Protein AF-A0A1C4X6K2-F1 (afdb_monomer_lite)

Organism: Micromonospora viridifaciens (NCBI:txid1881)

Structure (mmCIF, N/CA/C/O backbone):
data_AF-A0A1C4X6K2-F1
#
_entry.id   AF-A0A1C4X6K2-F1
#
loop_
_atom_site.group_PDB
_atom_site.id
_atom_site.type_symbol
_atom_site.label_atom_id
_atom_site.label_alt_id
_atom_site.label_comp_id
_atom_site.label_asym_id
_atom_site.label_entity_id
_atom_site.label_seq_id
_atom_site.pdbx_PDB_ins_code
_atom_site.Cartn_x
_atom_site.Cartn_y
_atom_site.Cartn_z
_atom_site.occupancy
_atom_site.B_iso_or_equiv
_atom_site.auth_seq_id
_atom_site.auth_comp_id
_atom_site.auth_asym_id
_atom_site.auth_atom_id
_atom_site.pdbx_PDB_model_num
ATOM 1 N N . MET A 1 1 ? 11.366 -23.973 22.063 1.00 34.72 1 MET A N 1
ATOM 2 C CA . MET A 1 1 ? 9.979 -23.915 21.559 1.00 34.72 1 MET A CA 1
ATOM 3 C C . MET A 1 1 ? 9.851 -22.590 20.832 1.00 34.72 1 MET A C 1
ATOM 5 O O . MET A 1 1 ? 9.990 -21.561 21.473 1.00 34.72 1 MET A O 1
ATOM 9 N N . HIS A 1 2 ? 9.780 -22.615 19.501 1.00 36.72 2 HIS A N 1
ATOM 10 C CA . HIS A 1 2 ? 9.675 -21.399 18.692 1.00 36.72 2 HIS A CA 1
ATOM 11 C C . HIS A 1 2 ? 8.219 -20.928 18.752 1.00 36.72 2 HIS A C 1
ATOM 13 O O . HIS A 1 2 ? 7.338 -21.653 18.289 1.00 36.72 2 HIS A O 1
ATOM 19 N N . ASN A 1 3 ? 7.965 -19.766 19.359 1.00 36.66 3 ASN A N 1
ATOM 20 C CA . ASN A 1 3 ? 6.660 -19.112 19.287 1.00 36.66 3 ASN A CA 1
ATOM 21 C C . ASN A 1 3 ? 6.407 -18.742 17.823 1.00 36.66 3 ASN A C 1
ATOM 23 O O . ASN A 1 3 ? 7.039 -17.835 17.285 1.00 36.66 3 ASN A O 1
ATOM 27 N N . ARG A 1 4 ? 5.521 -19.492 17.163 1.00 38.62 4 ARG A N 1
ATOM 28 C CA . ARG A 1 4 ? 4.904 -19.058 15.910 1.00 38.62 4 ARG A CA 1
ATOM 29 C C . ARG A 1 4 ? 3.972 -17.887 16.250 1.00 38.62 4 ARG A C 1
ATOM 31 O O . ARG A 1 4 ? 3.102 -18.101 17.095 1.00 38.62 4 ARG A O 1
ATOM 38 N N . PRO A 1 5 ? 4.129 -16.702 15.635 1.00 43.41 5 PRO A N 1
ATOM 39 C CA . PRO A 1 5 ? 3.141 -15.642 15.772 1.00 43.41 5 PRO A CA 1
ATOM 40 C C . PRO A 1 5 ? 1.858 -16.141 15.107 1.00 43.41 5 PRO A C 1
ATOM 42 O O . PRO A 1 5 ? 1.871 -16.511 13.933 1.00 43.41 5 PRO A O 1
ATOM 45 N N . ASN A 1 6 ? 0.793 -16.290 15.891 1.00 47.78 6 ASN A N 1
ATOM 46 C CA . ASN A 1 6 ? -0.410 -17.026 15.485 1.00 47.78 6 ASN A CA 1
ATOM 47 C C . ASN A 1 6 ? -1.643 -16.118 15.361 1.00 47.78 6 ASN A C 1
ATOM 49 O O . ASN A 1 6 ? -2.769 -16.608 15.369 1.00 47.78 6 ASN A O 1
ATOM 53 N N . SER A 1 7 ? -1.449 -14.802 15.258 1.00 56.12 7 SER A N 1
ATOM 54 C CA . SER A 1 7 ? -2.521 -13.850 14.971 1.00 56.12 7 SER A CA 1
ATOM 55 C C . SER A 1 7 ? -2.091 -12.894 13.858 1.00 56.12 7 SER A C 1
ATOM 57 O O . SER A 1 7 ? -0.966 -12.396 13.842 1.00 56.12 7 SER A O 1
ATOM 59 N N . GLU A 1 8 ? -3.000 -12.618 12.920 1.00 50.75 8 GLU A N 1
ATOM 60 C CA . GLU A 1 8 ? -2.815 -11.632 11.839 1.00 50.75 8 GLU A CA 1
ATOM 61 C C . GLU A 1 8 ? -2.404 -10.246 12.379 1.00 50.75 8 GLU A C 1
ATOM 63 O O . GLU A 1 8 ? -1.748 -9.462 11.697 1.00 50.75 8 GLU A O 1
ATOM 68 N N . HIS A 1 9 ? -2.718 -9.984 13.649 1.00 47.41 9 HIS A N 1
ATOM 69 C CA . HIS A 1 9 ? -2.369 -8.779 14.394 1.00 47.41 9 HIS A CA 1
ATOM 70 C C . HIS A 1 9 ? -0.854 -8.627 14.617 1.00 47.41 9 HIS A C 1
ATOM 72 O O . HIS A 1 9 ? -0.318 -7.543 14.407 1.00 47.41 9 HIS A O 1
ATOM 78 N N . GLU A 1 10 ? -0.140 -9.701 14.978 1.00 50.41 10 GLU A N 1
ATOM 79 C CA . GLU A 1 10 ? 1.323 -9.647 15.143 1.00 50.41 10 GLU A CA 1
ATOM 80 C C . GLU A 1 10 ? 2.051 -9.498 13.801 1.00 50.41 10 GLU A C 1
ATOM 82 O O . GLU A 1 10 ? 3.131 -8.907 13.744 1.00 50.41 10 GLU A O 1
ATOM 87 N N . LEU A 1 11 ? 1.465 -10.011 12.713 1.00 56.00 11 LEU A N 1
ATOM 88 C CA . LEU A 1 11 ? 2.011 -9.868 11.363 1.00 56.00 11 LEU A CA 1
ATOM 89 C C . LEU A 1 11 ? 1.863 -8.438 10.841 1.00 56.00 11 LEU A C 1
ATOM 91 O O . LEU A 1 11 ? 2.804 -7.932 10.239 1.00 56.00 11 LEU A O 1
ATOM 95 N N . PHE A 1 12 ? 0.741 -7.768 11.118 1.00 60.28 12 PHE A N 1
ATOM 96 C CA . PHE A 1 12 ? 0.537 -6.364 10.760 1.00 60.28 12 PHE A CA 1
ATOM 97 C C . PHE A 1 12 ? 1.542 -5.445 11.470 1.00 60.28 12 PHE A C 1
ATOM 99 O O . PHE A 1 12 ? 2.312 -4.751 10.806 1.00 60.28 12 PHE A O 1
ATOM 106 N N . SER A 1 13 ? 1.624 -5.505 12.805 1.00 53.25 13 SER A N 1
ATOM 107 C CA . SER A 1 13 ? 2.557 -4.666 13.573 1.00 53.25 13 SER A CA 1
ATOM 108 C C . SER A 1 13 ? 4.019 -4.936 13.212 1.00 53.25 13 SER A C 1
ATOM 110 O O . SER A 1 13 ? 4.812 -4.000 13.123 1.00 53.25 13 SER A O 1
ATOM 112 N N . ARG A 1 14 ? 4.390 -6.199 12.945 1.00 54.38 14 ARG A N 1
ATOM 113 C CA . ARG A 1 14 ? 5.737 -6.533 12.459 1.00 54.38 14 ARG A CA 1
ATOM 114 C C . ARG A 1 14 ? 5.987 -6.045 11.039 1.00 54.38 14 ARG A C 1
ATOM 116 O O . ARG A 1 14 ? 7.059 -5.506 10.802 1.00 54.38 14 ARG A O 1
ATOM 123 N N . ARG A 1 15 ? 5.041 -6.202 10.107 1.00 56.72 15 ARG A N 1
ATOM 124 C CA . ARG A 1 15 ? 5.207 -5.769 8.710 1.00 56.72 15 ARG A CA 1
ATOM 125 C C . ARG A 1 15 ? 5.410 -4.262 8.630 1.00 56.72 15 ARG A C 1
ATOM 127 O O . ARG A 1 15 ? 6.376 -3.831 8.015 1.00 56.72 15 ARG A O 1
ATOM 134 N N . ILE A 1 16 ? 4.566 -3.485 9.307 1.00 56.72 16 ILE A N 1
ATOM 135 C CA . ILE A 1 16 ? 4.652 -2.020 9.302 1.00 56.72 16 ILE A CA 1
ATOM 136 C C . ILE A 1 16 ? 5.948 -1.525 9.952 1.00 56.72 16 ILE A C 1
ATOM 138 O O . ILE A 1 16 ? 6.521 -0.530 9.525 1.00 56.72 16 ILE A O 1
ATOM 142 N N . ALA A 1 17 ? 6.477 -2.235 10.944 1.00 51.72 17 ALA A N 1
ATOM 143 C CA . ALA A 1 17 ? 7.622 -1.735 11.687 1.00 51.72 17 ALA A CA 1
ATOM 144 C C . ALA A 1 17 ? 8.979 -2.356 11.367 1.00 51.72 17 ALA A C 1
ATOM 146 O O . ALA A 1 17 ? 9.994 -1.764 11.718 1.00 51.72 17 ALA A O 1
ATOM 147 N N . VAL A 1 18 ? 9.031 -3.505 10.692 1.00 49.41 18 VAL A N 1
ATOM 148 C CA . VAL A 1 18 ? 10.211 -3.856 9.885 1.00 49.41 18 VAL A CA 1
ATOM 149 C C . VAL A 1 18 ? 10.421 -2.746 8.854 1.00 49.41 18 VAL A C 1
ATOM 151 O O . VAL A 1 18 ? 11.517 -2.214 8.730 1.00 49.41 18 VAL A O 1
ATOM 154 N N . ARG A 1 19 ? 9.323 -2.302 8.242 1.00 50.16 19 ARG A N 1
ATOM 155 C CA . ARG A 1 19 ? 9.267 -1.232 7.252 1.00 50.16 19 ARG A CA 1
ATOM 156 C C . ARG A 1 19 ? 9.536 0.184 7.797 1.00 50.16 19 ARG A C 1
ATOM 158 O O . ARG A 1 19 ? 10.126 0.980 7.081 1.00 50.16 19 ARG A O 1
ATOM 165 N N . ALA A 1 20 ? 9.175 0.494 9.048 1.00 46.53 20 ALA A N 1
ATOM 166 C CA . ALA A 1 20 ? 9.475 1.784 9.698 1.00 46.53 20 ALA A CA 1
ATOM 167 C C . ALA A 1 20 ? 10.880 1.859 10.340 1.00 46.53 20 ALA A C 1
ATOM 169 O O . ALA A 1 20 ? 11.342 2.937 10.705 1.00 46.53 20 ALA A O 1
ATOM 170 N N . LYS A 1 21 ? 11.571 0.721 10.518 1.00 45.25 21 LYS A N 1
ATOM 171 C CA . LYS A 1 21 ? 12.944 0.670 11.065 1.00 45.25 21 LYS A CA 1
ATOM 172 C C . LYS A 1 21 ? 14.031 0.890 10.002 1.00 45.25 21 LYS A C 1
ATOM 174 O O . LYS A 1 21 ? 15.195 1.037 10.376 1.00 45.25 21 LYS A O 1
ATOM 179 N N . GLY A 1 22 ? 13.660 0.956 8.721 1.00 43.66 22 GLY A N 1
ATOM 180 C CA . GLY A 1 22 ? 14.532 1.285 7.591 1.00 43.66 22 GLY A CA 1
ATOM 181 C C . GLY A 1 22 ? 14.856 2.778 7.476 1.00 43.66 22 GLY A C 1
ATOM 182 O O . GLY A 1 22 ? 14.489 3.392 6.493 1.00 43.66 22 GLY A O 1
ATOM 183 N N . GLU A 1 23 ? 15.585 3.314 8.461 1.00 39.91 23 GLU A N 1
ATOM 184 C CA . GLU A 1 23 ? 16.276 4.623 8.461 1.00 39.91 23 GLU A CA 1
ATOM 185 C C . GLU A 1 23 ? 15.580 5.823 9.138 1.00 39.91 23 GLU A C 1
ATOM 187 O O . GLU A 1 23 ? 14.913 6.662 8.542 1.00 39.91 23 GLU A O 1
ATOM 192 N N . LEU A 1 24 ? 15.937 6.022 10.412 1.00 37.28 24 LEU A N 1
ATOM 193 C CA . LEU A 1 24 ? 15.966 7.328 11.085 1.00 37.28 24 LEU A CA 1
ATOM 194 C C . LEU A 1 24 ? 17.111 8.212 10.530 1.00 37.28 24 LEU A C 1
ATOM 196 O O . LEU A 1 24 ? 17.966 8.680 11.288 1.00 37.28 24 LEU A O 1
ATOM 200 N N . ALA A 1 25 ? 17.156 8.436 9.215 1.00 32.53 25 ALA A N 1
ATOM 201 C CA . ALA A 1 25 ? 18.050 9.400 8.581 1.00 32.53 25 ALA A CA 1
ATOM 202 C C . ALA A 1 25 ? 17.249 10.655 8.207 1.00 32.53 25 ALA A C 1
ATOM 204 O O . ALA A 1 25 ? 16.450 10.671 7.276 1.00 32.53 25 ALA A O 1
ATOM 205 N N . MET A 1 26 ? 17.442 11.732 8.973 1.00 31.81 26 MET A N 1
ATOM 206 C CA . MET A 1 26 ? 16.863 13.042 8.672 1.00 31.81 26 MET A CA 1
ATOM 207 C C . MET A 1 26 ? 17.271 13.501 7.261 1.00 31.81 26 MET A C 1
ATOM 209 O O . MET A 1 26 ? 18.428 13.859 7.046 1.00 31.81 26 MET A O 1
ATOM 213 N N . GLY A 1 27 ? 16.307 13.571 6.339 1.00 34.00 27 GLY A N 1
ATOM 214 C CA . GLY A 1 27 ? 16.428 14.349 5.100 1.00 34.00 27 GLY A CA 1
ATOM 215 C C . GLY A 1 27 ? 16.490 13.574 3.781 1.00 34.00 27 GLY A C 1
ATOM 216 O O . GLY A 1 27 ? 16.639 14.216 2.743 1.00 34.00 27 GLY A O 1
ATOM 217 N N . SER A 1 28 ? 16.340 12.251 3.781 1.00 31.20 28 SER A N 1
ATOM 218 C CA . SER A 1 28 ? 16.171 11.445 2.566 1.00 31.20 28 SER A CA 1
ATOM 219 C C . SER A 1 28 ? 14.758 10.869 2.503 1.00 31.20 28 SER A C 1
ATOM 221 O O . SER A 1 28 ? 14.172 10.512 3.519 1.00 31.20 28 SER A O 1
ATOM 223 N N . VAL A 1 29 ? 14.195 10.849 1.295 1.00 38.69 29 VAL A N 1
ATOM 224 C CA . VAL A 1 29 ? 12.900 10.242 0.967 1.00 38.69 29 VAL A CA 1
ATOM 225 C C . VAL A 1 29 ? 12.817 8.846 1.588 1.00 38.69 29 VAL A C 1
ATOM 227 O O . VAL A 1 29 ? 13.773 8.085 1.485 1.00 38.69 29 VAL A O 1
ATOM 230 N N . ASN A 1 30 ? 11.682 8.548 2.220 1.00 37.44 30 ASN A N 1
ATOM 231 C CA . ASN A 1 30 ? 11.347 7.296 2.896 1.00 37.44 30 ASN A CA 1
ATOM 232 C C . ASN A 1 30 ? 11.339 6.127 1.876 1.00 37.44 30 ASN A C 1
ATOM 234 O O . ASN A 1 30 ? 10.287 5.723 1.387 1.00 37.44 30 ASN A O 1
ATOM 238 N N . LYS A 1 31 ? 12.520 5.648 1.463 1.00 35.38 31 LYS A N 1
ATOM 239 C CA . LYS A 1 31 ? 12.714 4.485 0.586 1.00 35.38 31 LYS A CA 1
ATOM 240 C C . LYS A 1 31 ? 13.349 3.368 1.424 1.00 35.38 31 LYS A C 1
ATOM 242 O O . LYS A 1 31 ? 14.482 3.546 1.855 1.00 35.38 31 LYS A O 1
ATOM 247 N N . PRO A 1 32 ? 12.663 2.241 1.675 1.00 42.75 32 PRO A N 1
ATOM 248 C CA . PRO A 1 32 ? 13.294 1.082 2.297 1.00 42.75 32 PRO A CA 1
ATOM 249 C C . PRO A 1 32 ? 14.308 0.437 1.355 1.00 42.75 32 PRO A C 1
ATOM 251 O O . PRO A 1 32 ? 14.084 0.369 0.151 1.00 42.75 32 PRO A O 1
ATOM 254 N N . ASP A 1 33 ? 15.368 -0.102 1.946 1.00 43.12 33 ASP A N 1
ATOM 255 C CA . ASP A 1 33 ? 16.473 -0.833 1.308 1.00 43.12 33 ASP A CA 1
ATOM 256 C C . ASP A 1 33 ? 16.128 -2.294 0.910 1.00 43.12 33 ASP A C 1
ATOM 258 O O . ASP A 1 33 ? 17.017 -3.076 0.576 1.00 43.12 33 ASP A O 1
ATOM 262 N N . ASP A 1 34 ? 14.851 -2.688 0.942 1.00 45.53 34 ASP A N 1
ATOM 263 C CA . ASP A 1 34 ? 14.388 -4.006 0.487 1.00 45.53 34 ASP A CA 1
ATOM 264 C C . ASP A 1 34 ? 13.616 -3.835 -0.835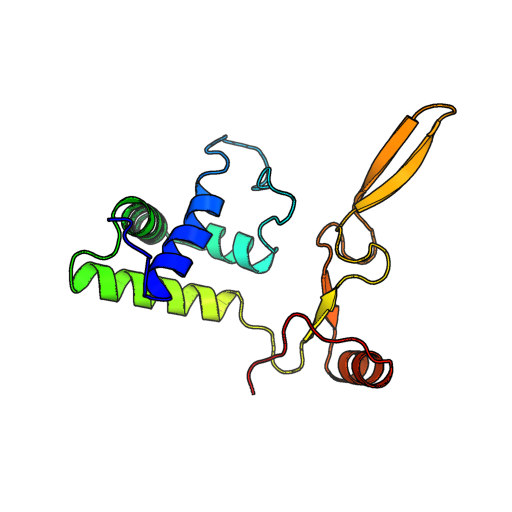 1.00 45.53 34 ASP A C 1
ATOM 266 O O . ASP A 1 34 ? 12.842 -2.886 -0.959 1.00 45.53 34 ASP A O 1
ATOM 270 N N . GLU A 1 35 ? 13.781 -4.757 -1.798 1.00 46.44 35 GLU A N 1
ATOM 271 C CA . GLU A 1 35 ? 13.212 -4.739 -3.173 1.00 46.44 35 GLU A CA 1
ATOM 272 C C . GLU A 1 35 ? 11.669 -4.584 -3.270 1.00 46.44 35 GLU A C 1
ATOM 274 O O . GLU A 1 35 ? 11.109 -4.584 -4.360 1.00 46.44 35 GLU A O 1
ATOM 279 N N . GLU A 1 36 ? 10.967 -4.430 -2.147 1.00 51.69 36 GLU A N 1
ATOM 280 C CA . GLU A 1 36 ? 9.517 -4.283 -2.042 1.00 51.69 36 GLU A CA 1
ATOM 281 C C . GLU A 1 36 ? 9.192 -3.119 -1.078 1.00 51.69 36 GLU A C 1
ATOM 283 O O . GLU A 1 36 ? 8.783 -3.305 0.077 1.00 51.69 36 GLU A O 1
ATOM 288 N N . GLY A 1 37 ? 9.464 -1.896 -1.547 1.00 54.59 37 GLY A N 1
ATOM 289 C CA . GLY A 1 37 ? 9.262 -0.644 -0.815 1.00 54.59 37 GLY A CA 1
ATOM 290 C C . GLY A 1 37 ? 7.822 -0.419 -0.323 1.00 54.59 37 GLY A C 1
ATOM 291 O O . GLY A 1 37 ? 6.900 -1.177 -0.629 1.00 54.59 37 GLY A O 1
ATOM 292 N N . TRP A 1 38 ? 7.606 0.639 0.470 1.00 56.16 38 TRP A N 1
ATOM 293 C CA . TRP A 1 38 ? 6.238 1.087 0.763 1.00 56.16 38 TRP A CA 1
ATOM 294 C C . TRP A 1 38 ? 5.605 1.553 -0.547 1.00 56.16 38 TRP A C 1
ATOM 296 O O . TRP A 1 38 ? 6.209 2.346 -1.269 1.00 56.16 38 TRP A O 1
ATOM 306 N N . SER A 1 39 ? 4.381 1.112 -0.826 1.00 68.38 39 SER A N 1
ATOM 307 C CA . SER A 1 39 ? 3.563 1.771 -1.844 1.00 68.38 39 SER A CA 1
ATOM 308 C C . SER A 1 39 ? 3.330 3.226 -1.444 1.00 68.38 39 SER A C 1
ATOM 310 O O . SER A 1 39 ? 3.327 3.567 -0.254 1.00 68.38 39 SER A O 1
ATOM 312 N N . LYS A 1 40 ? 3.091 4.098 -2.426 1.00 70.25 40 LYS A N 1
ATOM 313 C CA . LYS A 1 40 ? 2.835 5.516 -2.161 1.00 70.25 40 LYS A CA 1
ATOM 314 C C . LYS A 1 40 ? 1.731 5.745 -1.122 1.00 70.25 40 LYS A C 1
ATOM 316 O O . LYS A 1 40 ? 1.913 6.555 -0.221 1.00 70.25 40 LYS A O 1
ATOM 321 N N . GLN A 1 41 ? 0.636 4.987 -1.194 1.00 71.12 41 GLN A N 1
ATOM 322 C CA . GLN A 1 41 ? -0.480 5.079 -0.243 1.00 71.12 41 GLN A CA 1
ATOM 323 C C . GLN A 1 41 ? -0.063 4.701 1.185 1.00 71.12 41 GLN A C 1
ATOM 325 O O . GLN A 1 41 ? -0.475 5.343 2.150 1.00 71.12 41 GLN A O 1
ATOM 330 N N . GLU A 1 42 ? 0.773 3.670 1.340 1.00 76.94 42 GLU A N 1
ATOM 331 C CA . GLU A 1 42 ? 1.289 3.283 2.653 1.00 76.94 42 GLU A CA 1
ATOM 332 C C . GLU A 1 42 ? 2.213 4.382 3.208 1.00 76.94 42 GLU A C 1
ATOM 334 O O . GLU A 1 42 ? 2.136 4.702 4.395 1.00 76.94 42 GLU A O 1
ATOM 339 N N . ALA A 1 43 ? 3.092 4.951 2.373 1.00 74.62 43 ALA A N 1
ATOM 340 C CA . ALA A 1 43 ? 4.006 6.019 2.782 1.00 74.62 43 ALA A CA 1
ATOM 341 C C . ALA A 1 43 ? 3.245 7.299 3.166 1.00 74.62 43 ALA A C 1
ATOM 343 O O . ALA A 1 43 ? 3.515 7.891 4.209 1.00 74.62 43 ALA A O 1
ATOM 344 N N . GLU A 1 44 ? 2.235 7.678 2.381 1.00 78.88 44 GLU A N 1
ATOM 345 C CA . GLU A 1 44 ? 1.350 8.806 2.681 1.00 78.88 44 GLU A CA 1
ATOM 346 C C . GLU A 1 44 ? 0.558 8.578 3.976 1.00 78.88 44 GLU A C 1
ATOM 348 O O . GLU A 1 44 ? 0.424 9.498 4.784 1.00 78.88 44 GLU A O 1
ATOM 353 N N . TRP A 1 45 ? 0.082 7.352 4.228 1.00 86.81 45 TRP A N 1
ATOM 354 C CA . TRP A 1 45 ? -0.546 7.010 5.505 1.00 86.81 45 TRP A CA 1
ATOM 355 C C . TRP A 1 45 ? 0.425 7.190 6.670 1.00 86.81 45 TRP A C 1
ATOM 357 O O . TRP A 1 45 ? 0.070 7.818 7.668 1.00 86.81 45 TRP A O 1
ATOM 367 N N . HIS A 1 46 ? 1.645 6.671 6.548 1.00 82.69 46 HIS A N 1
ATOM 368 C CA . HIS A 1 46 ? 2.651 6.771 7.598 1.00 82.69 46 HIS A CA 1
ATOM 369 C C . HIS A 1 46 ? 2.980 8.228 7.936 1.00 82.69 46 HIS A C 1
ATOM 371 O O . HIS A 1 46 ? 3.009 8.596 9.110 1.00 82.69 46 HIS A O 1
ATOM 377 N N . ASP A 1 47 ? 3.149 9.067 6.915 1.00 80.50 47 ASP A N 1
ATOM 378 C CA . ASP A 1 47 ? 3.424 10.496 7.075 1.00 80.50 47 ASP A CA 1
ATOM 379 C C . ASP A 1 47 ? 2.212 11.277 7.617 1.00 80.50 47 ASP A C 1
ATOM 381 O O . ASP A 1 47 ? 2.366 12.369 8.168 1.00 80.50 47 ASP A O 1
ATOM 385 N N . SER A 1 48 ? 1.003 10.716 7.502 1.00 84.62 48 SER A N 1
ATOM 386 C CA . SER A 1 48 ? -0.223 11.291 8.068 1.00 84.62 48 SER A CA 1
ATOM 387 C C . SER A 1 48 ? -0.426 10.996 9.559 1.00 84.62 48 SER A C 1
ATOM 389 O O . SER A 1 48 ? -1.281 11.627 10.189 1.00 84.62 48 SER A O 1
ATOM 391 N N . LEU A 1 49 ? 0.338 10.060 10.138 1.00 85.88 49 LEU A N 1
ATOM 392 C CA . LEU A 1 49 ? 0.207 9.695 11.547 1.00 85.88 49 LEU A CA 1
ATOM 393 C C . LEU A 1 49 ? 0.601 10.858 12.460 1.00 85.88 49 LEU A C 1
ATOM 395 O O . LEU A 1 49 ? 1.609 11.540 12.261 1.00 85.88 49 LEU A O 1
ATOM 399 N N . SER A 1 50 ? -0.166 11.050 13.534 1.00 89.75 50 SER A N 1
ATOM 400 C CA . SER A 1 50 ? 0.274 11.931 14.614 1.00 89.75 50 SER A CA 1
ATOM 401 C C . SER A 1 50 ? 1.495 11.348 15.339 1.00 89.75 50 SER A C 1
ATOM 403 O O . SER A 1 50 ? 1.748 10.144 15.310 1.00 89.75 50 SER A O 1
ATOM 405 N N . ILE A 1 51 ? 2.240 12.200 16.052 1.00 87.25 51 ILE A N 1
ATOM 406 C CA . ILE A 1 51 ? 3.405 11.768 16.846 1.00 87.25 51 ILE A CA 1
ATOM 407 C C . ILE A 1 51 ? 3.008 10.676 17.853 1.00 87.25 51 ILE A C 1
ATOM 409 O O . ILE A 1 51 ? 3.753 9.719 18.039 1.00 87.25 51 ILE A O 1
ATOM 413 N N . GLU A 1 52 ? 1.840 10.802 18.489 1.00 88.31 52 GLU A N 1
ATOM 414 C CA . GLU A 1 52 ? 1.343 9.812 19.453 1.00 88.31 52 GLU A CA 1
ATOM 415 C C . GLU A 1 52 ? 1.028 8.475 18.770 1.00 88.31 52 GLU A C 1
ATOM 417 O O . GLU A 1 52 ? 1.468 7.430 19.240 1.00 88.31 52 GLU A O 1
ATOM 422 N N . GLU A 1 53 ? 0.360 8.503 17.615 1.00 88.19 53 GLU A N 1
ATOM 423 C CA . GLU A 1 53 ? 0.043 7.298 16.837 1.00 88.19 53 GLU A CA 1
ATOM 424 C C . GLU A 1 53 ? 1.294 6.610 16.287 1.00 88.19 53 GLU A C 1
ATOM 426 O O . GLU A 1 53 ? 1.374 5.382 16.290 1.00 88.19 53 GLU A O 1
ATOM 431 N N . PHE A 1 54 ? 2.298 7.382 15.872 1.00 84.12 54 PHE A N 1
ATOM 432 C CA . PHE A 1 54 ? 3.591 6.853 15.454 1.00 84.12 54 PHE A CA 1
ATOM 433 C C . PHE A 1 54 ? 4.335 6.176 16.617 1.00 84.12 54 PHE A C 1
ATOM 435 O O . PHE A 1 54 ? 4.895 5.086 16.461 1.00 84.12 54 PHE A O 1
ATOM 442 N N . VAL A 1 55 ? 4.324 6.789 17.806 1.00 86.44 55 VAL A N 1
ATOM 443 C CA . VAL A 1 55 ? 4.919 6.195 19.012 1.00 86.44 55 VAL A CA 1
ATOM 444 C C . VAL A 1 55 ? 4.187 4.912 19.403 1.00 86.44 55 VAL A C 1
ATOM 446 O O . VAL A 1 55 ? 4.850 3.904 19.654 1.00 86.44 55 VAL A O 1
ATOM 449 N N . ASP A 1 56 ? 2.853 4.919 19.401 1.00 87.31 56 ASP A N 1
ATOM 450 C CA . ASP A 1 56 ? 2.037 3.735 19.676 1.00 87.31 56 ASP A CA 1
ATOM 451 C C . ASP A 1 56 ? 2.331 2.616 18.666 1.00 87.31 56 ASP A C 1
ATOM 453 O O . ASP A 1 56 ? 2.565 1.473 19.059 1.00 87.31 56 ASP A O 1
ATOM 457 N N . LEU A 1 57 ? 2.418 2.933 17.371 1.00 84.56 57 LEU A N 1
ATOM 458 C CA . LEU A 1 57 ? 2.771 1.977 16.321 1.00 84.56 57 LEU A CA 1
ATOM 459 C C . LEU A 1 57 ? 4.151 1.339 16.559 1.00 84.56 57 LEU A C 1
ATOM 461 O O . LEU A 1 57 ? 4.302 0.116 16.473 1.00 84.56 57 LEU A O 1
ATOM 465 N N . ASN A 1 58 ? 5.160 2.146 16.895 1.00 82.12 58 ASN A N 1
ATOM 466 C CA . ASN A 1 58 ? 6.512 1.656 17.163 1.00 82.12 58 ASN A CA 1
ATOM 467 C C . ASN A 1 58 ? 6.594 0.821 18.457 1.00 82.12 58 ASN A C 1
ATOM 469 O O . ASN A 1 58 ? 7.315 -0.185 18.512 1.00 82.12 58 ASN A O 1
ATOM 473 N N . MET A 1 59 ? 5.839 1.210 19.488 1.00 81.56 59 MET A N 1
ATOM 474 C CA . MET A 1 59 ? 5.717 0.462 20.741 1.00 81.56 59 MET A CA 1
ATOM 475 C C . MET A 1 59 ? 5.053 -0.897 20.509 1.00 81.56 59 MET A C 1
ATOM 477 O O . MET A 1 59 ? 5.645 -1.921 20.852 1.00 81.56 59 MET A O 1
ATOM 481 N N . LEU A 1 60 ? 3.893 -0.926 19.846 1.00 82.69 60 LEU A N 1
ATOM 482 C CA . LEU A 1 60 ? 3.153 -2.153 19.526 1.00 82.69 60 LEU A CA 1
ATOM 483 C C . LEU A 1 60 ? 3.962 -3.107 18.649 1.00 82.69 60 LEU A C 1
ATOM 485 O O . LEU A 1 60 ? 3.922 -4.321 18.829 1.00 82.69 60 LEU A O 1
ATOM 489 N N . SER A 1 61 ? 4.747 -2.575 17.719 1.00 76.69 61 SER A N 1
ATOM 490 C CA . SER A 1 61 ? 5.688 -3.380 16.947 1.00 76.69 61 SER A CA 1
ATOM 491 C C . SER A 1 61 ? 6.760 -4.047 17.803 1.00 76.69 61 SER A C 1
ATOM 493 O O . SER A 1 61 ? 7.064 -5.231 17.629 1.00 76.69 61 SER A O 1
ATOM 495 N N . SER A 1 62 ? 7.392 -3.264 18.676 1.00 78.25 62 SER A N 1
ATOM 496 C CA . SER A 1 62 ? 8.584 -3.710 19.389 1.0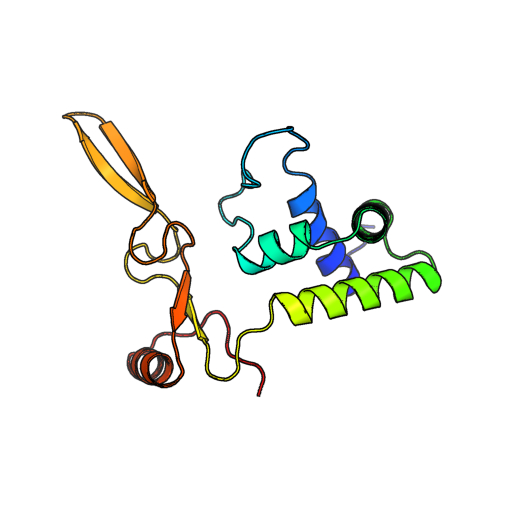0 78.25 62 SER A CA 1
ATOM 497 C C . SER A 1 62 ? 8.232 -4.622 20.560 1.00 78.25 62 SER A C 1
ATOM 499 O O . SER A 1 62 ? 9.002 -5.528 20.879 1.00 78.25 62 SER A O 1
ATOM 501 N N . TYR A 1 63 ? 7.070 -4.403 21.175 1.00 79.62 63 TYR A N 1
ATOM 502 C CA . TYR A 1 63 ? 6.659 -5.065 22.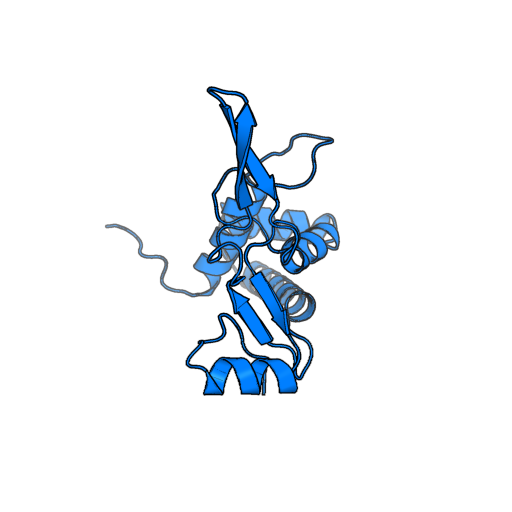410 1.00 79.62 63 TYR A CA 1
ATOM 503 C C . TYR A 1 63 ? 5.407 -5.941 22.274 1.00 79.62 63 TYR A C 1
ATOM 505 O O . TYR A 1 63 ? 5.099 -6.678 23.214 1.00 79.62 63 TYR A O 1
ATOM 513 N N . GLY A 1 64 ? 4.743 -5.926 21.113 1.00 79.81 64 GLY A N 1
ATOM 514 C CA . GLY A 1 64 ? 3.494 -6.649 20.875 1.00 79.81 64 GLY A CA 1
ATOM 515 C C . GLY A 1 64 ? 2.291 -6.008 21.573 1.00 79.81 64 GLY A C 1
ATOM 516 O O . GLY A 1 64 ? 2.410 -4.968 22.212 1.00 79.81 64 GLY A O 1
ATOM 517 N N . VAL A 1 65 ? 1.128 -6.653 21.453 1.00 82.31 65 VAL A N 1
ATOM 518 C CA . VAL A 1 65 ? -0.089 -6.295 22.201 1.00 82.31 65 VAL A CA 1
ATOM 519 C C . VAL A 1 65 ? -0.044 -6.985 23.560 1.00 82.31 65 VAL A C 1
ATOM 521 O O . VAL A 1 65 ? -0.061 -8.218 23.610 1.00 82.31 65 VAL A O 1
ATOM 524 N N . GLN A 1 66 ? 0.022 -6.221 24.650 1.00 84.38 66 GLN A N 1
ATOM 525 C CA . GLN A 1 66 ? 0.153 -6.776 26.002 1.00 84.38 66 GLN A CA 1
ATOM 526 C C . GLN A 1 66 ? -1.160 -6.757 26.780 1.00 84.38 66 GLN A C 1
ATOM 528 O O . GLN A 1 66 ? -1.411 -7.659 27.584 1.00 84.38 66 GLN A O 1
ATOM 533 N N . ASP A 1 67 ? -2.008 -5.766 26.521 1.00 85.06 67 ASP A N 1
ATOM 534 C CA . ASP A 1 67 ? -3.275 -5.575 27.215 1.00 85.06 67 ASP A CA 1
ATOM 535 C C . ASP A 1 67 ? -4.400 -5.065 26.291 1.00 85.06 67 ASP A C 1
ATOM 537 O O . ASP A 1 67 ? -4.289 -5.039 25.062 1.00 85.06 67 ASP A O 1
ATOM 541 N N . GLU A 1 68 ? -5.547 -4.741 26.891 1.00 89.06 68 GLU A N 1
ATOM 542 C CA . GLU A 1 68 ? -6.724 -4.267 26.160 1.00 89.06 68 GLU A CA 1
ATOM 543 C C . GLU A 1 68 ? -6.535 -2.849 25.596 1.00 89.06 68 GLU A C 1
ATOM 545 O O . GLU A 1 68 ? -7.111 -2.533 24.555 1.00 89.06 68 GLU A O 1
ATOM 550 N N . GLU A 1 69 ? -5.710 -2.011 26.233 1.00 89.19 69 GLU A N 1
ATOM 551 C CA . GLU A 1 69 ? -5.392 -0.672 25.730 1.00 89.19 69 GLU A CA 1
ATOM 552 C C . GLU A 1 69 ? -4.567 -0.783 24.443 1.00 89.19 69 GLU A C 1
ATOM 554 O O . GLU A 1 69 ? -4.913 -0.180 23.423 1.00 89.19 69 GLU A O 1
ATOM 559 N N . ASP A 1 70 ? -3.546 -1.638 24.450 1.00 82.44 70 ASP A N 1
ATOM 560 C CA . ASP A 1 70 ? -2.743 -1.955 23.270 1.00 82.44 70 ASP A CA 1
ATOM 561 C C . ASP A 1 70 ? -3.599 -2.518 22.127 1.00 82.44 70 ASP A C 1
ATOM 563 O O . ASP A 1 70 ? -3.423 -2.156 20.960 1.00 82.44 70 ASP A O 1
ATOM 567 N N . ALA A 1 71 ? -4.569 -3.382 22.447 1.00 80.19 71 ALA A N 1
ATOM 568 C CA . ALA A 1 71 ? -5.476 -3.947 21.453 1.00 80.19 71 ALA A CA 1
ATOM 569 C C . ALA A 1 71 ? -6.362 -2.870 20.804 1.00 80.19 71 ALA A C 1
ATOM 571 O O . ALA A 1 71 ? -6.613 -2.920 19.596 1.00 80.19 71 ALA A O 1
ATOM 572 N N . GLN A 1 72 ? -6.818 -1.881 21.580 1.00 84.50 72 GLN A N 1
ATOM 573 C CA . GLN A 1 72 ? -7.598 -0.754 21.065 1.00 84.50 72 GLN A CA 1
ATOM 574 C C . GLN A 1 72 ? -6.751 0.170 20.185 1.00 84.50 72 GLN A C 1
ATOM 576 O O . GLN A 1 72 ? -7.206 0.561 19.108 1.00 84.50 72 GLN A O 1
ATOM 581 N N . LYS A 1 73 ? -5.512 0.471 20.594 1.00 86.00 73 LYS A N 1
ATOM 582 C CA . LYS A 1 73 ? -4.560 1.256 19.790 1.00 86.00 73 LYS A CA 1
ATOM 583 C C . LYS A 1 73 ? -4.255 0.574 18.466 1.00 86.00 73 LYS A C 1
ATOM 585 O O . LYS A 1 73 ? -4.361 1.200 17.413 1.00 86.00 73 LYS A O 1
ATOM 590 N N . LEU A 1 74 ? -3.965 -0.727 18.504 1.00 83.25 74 LEU A N 1
ATOM 591 C CA . LEU A 1 74 ? -3.717 -1.509 17.299 1.00 83.25 74 LEU A CA 1
ATOM 592 C C . LEU A 1 74 ? -4.931 -1.506 16.371 1.00 83.25 74 LEU A C 1
ATOM 594 O O . LEU A 1 74 ? -4.784 -1.312 15.167 1.00 83.25 74 LEU A O 1
ATOM 598 N N . LYS A 1 75 ? -6.133 -1.697 16.924 1.00 84.75 75 LYS A N 1
ATOM 599 C CA . LYS A 1 75 ? -7.369 -1.658 16.144 1.00 84.75 75 LYS A CA 1
ATOM 600 C C . LYS A 1 75 ? -7.552 -0.302 15.458 1.00 84.75 75 LYS A C 1
ATOM 602 O O . LYS A 1 75 ? -7.820 -0.274 14.264 1.00 84.75 75 LYS A O 1
ATOM 607 N N . LYS A 1 76 ? -7.351 0.802 16.182 1.00 89.31 76 LYS A N 1
ATOM 608 C CA . LYS A 1 76 ? -7.462 2.159 15.631 1.00 89.31 76 LYS A CA 1
ATOM 609 C C . LYS A 1 76 ? -6.444 2.409 14.511 1.00 89.31 76 LYS A C 1
ATOM 611 O O . LYS A 1 76 ? -6.808 2.938 13.465 1.00 89.31 76 LYS A O 1
ATOM 616 N N . LEU A 1 77 ? -5.187 2.008 14.713 1.00 86.69 77 LEU A N 1
ATOM 617 C CA . LEU A 1 77 ? -4.128 2.118 13.700 1.00 86.69 77 LEU A CA 1
ATOM 618 C C . LEU A 1 77 ? -4.431 1.272 12.461 1.00 86.69 77 LEU A C 1
ATOM 620 O O . LEU A 1 77 ? -4.164 1.689 11.340 1.00 86.69 77 LEU A O 1
ATOM 624 N N . ARG A 1 78 ? -5.010 0.087 12.656 1.00 82.31 78 ARG A N 1
ATOM 625 C CA . ARG A 1 78 ? -5.432 -0.773 11.554 1.00 82.31 78 ARG A CA 1
ATOM 626 C C . ARG A 1 78 ? -6.575 -0.146 10.759 1.00 82.31 78 ARG A C 1
ATOM 628 O O . ARG A 1 78 ? -6.504 -0.119 9.540 1.00 82.31 78 ARG A O 1
ATOM 635 N N . GLU A 1 79 ? -7.593 0.381 11.434 1.00 85.62 79 GLU A N 1
ATOM 636 C CA . GLU A 1 79 ? -8.715 1.063 10.778 1.00 85.62 79 GLU A CA 1
ATOM 637 C C . GLU A 1 79 ? -8.240 2.291 9.985 1.00 85.62 79 GLU A C 1
ATOM 639 O O . GLU A 1 79 ? -8.706 2.512 8.868 1.00 85.62 79 GLU A O 1
ATOM 644 N N . SER A 1 80 ? -7.281 3.064 10.513 1.00 86.81 80 SER A N 1
ATOM 645 C CA . SER A 1 80 ? -6.721 4.209 9.781 1.00 86.81 80 SER A CA 1
ATOM 646 C C . SER A 1 80 ? -5.886 3.777 8.575 1.00 86.81 80 SER A C 1
ATOM 648 O O . SER A 1 80 ? -6.002 4.379 7.510 1.00 86.81 80 SER A O 1
ATOM 650 N N . TYR A 1 81 ? -5.090 2.716 8.718 1.00 82.06 81 TYR A N 1
ATOM 651 C CA . TYR A 1 81 ? -4.305 2.141 7.629 1.00 82.06 81 TYR A CA 1
ATOM 652 C C . TYR A 1 81 ? -5.192 1.604 6.508 1.00 82.06 81 TYR A C 1
ATOM 654 O O . TYR A 1 81 ? -4.974 1.913 5.338 1.00 82.06 81 TYR A O 1
ATOM 662 N N . GLU A 1 82 ? -6.209 0.816 6.854 1.00 83.00 82 GLU A N 1
ATOM 663 C CA . GLU A 1 82 ? -7.149 0.253 5.886 1.00 83.00 82 GLU A CA 1
ATOM 664 C C . GLU A 1 82 ? -7.918 1.364 5.170 1.00 83.00 82 GLU A C 1
ATOM 666 O O . GLU A 1 82 ? -8.082 1.292 3.960 1.00 83.00 82 GLU A O 1
ATOM 671 N N . ALA A 1 83 ? -8.322 2.425 5.874 1.00 82.88 83 ALA A N 1
ATOM 672 C CA . ALA A 1 83 ? -8.974 3.569 5.244 1.00 82.88 83 ALA A CA 1
ATOM 673 C C . ALA A 1 83 ? -8.051 4.323 4.269 1.00 82.88 83 ALA A C 1
ATOM 675 O O . ALA A 1 83 ? -8.515 4.769 3.224 1.00 82.88 83 ALA A O 1
ATOM 676 N N . ALA A 1 84 ? -6.765 4.468 4.598 1.00 79.12 84 ALA A N 1
ATOM 677 C CA . ALA A 1 84 ? -5.808 5.196 3.767 1.00 79.12 84 ALA A CA 1
ATOM 678 C C . ALA A 1 84 ? -5.286 4.381 2.573 1.00 79.12 84 ALA A C 1
ATOM 680 O O . ALA A 1 84 ? -4.938 4.949 1.545 1.00 79.12 84 ALA A O 1
ATOM 681 N N . THR A 1 85 ? -5.239 3.055 2.705 1.00 77.31 85 THR A N 1
ATOM 682 C CA . THR A 1 85 ? -4.738 2.144 1.662 1.00 77.31 85 THR A CA 1
ATOM 683 C C . THR A 1 85 ? -5.850 1.428 0.903 1.00 77.31 85 THR A C 1
ATOM 685 O O . THR A 1 85 ? -5.560 0.641 -0.001 1.00 77.31 85 THR A O 1
ATOM 688 N N . ALA A 1 86 ? -7.120 1.649 1.255 1.00 80.38 86 ALA A N 1
ATOM 689 C CA . ALA A 1 86 ? -8.255 1.128 0.507 1.00 80.38 86 ALA A CA 1
ATOM 690 C C . ALA A 1 86 ? -8.244 1.679 -0.922 1.00 80.38 86 ALA A C 1
ATOM 692 O O . ALA A 1 86 ? -8.102 2.881 -1.136 1.00 80.38 86 ALA A O 1
ATOM 693 N N . LEU A 1 87 ? -8.435 0.784 -1.891 1.00 74.06 87 LEU A N 1
ATOM 694 C CA . LEU A 1 87 ? -8.643 1.183 -3.277 1.00 74.06 87 LEU A CA 1
ATOM 695 C C . LEU A 1 87 ? -9.979 1.903 -3.405 1.00 74.06 87 LEU A C 1
ATOM 697 O O . LEU A 1 87 ? -10.953 1.566 -2.720 1.00 74.06 87 LEU A O 1
ATOM 701 N N . ILE A 1 88 ? -10.025 2.875 -4.310 1.00 75.19 88 ILE A N 1
ATOM 702 C CA . ILE A 1 88 ? -11.283 3.515 -4.683 1.00 75.19 88 ILE A CA 1
ATOM 703 C C . ILE A 1 88 ? -12.197 2.440 -5.291 1.00 75.19 88 ILE A C 1
ATOM 705 O 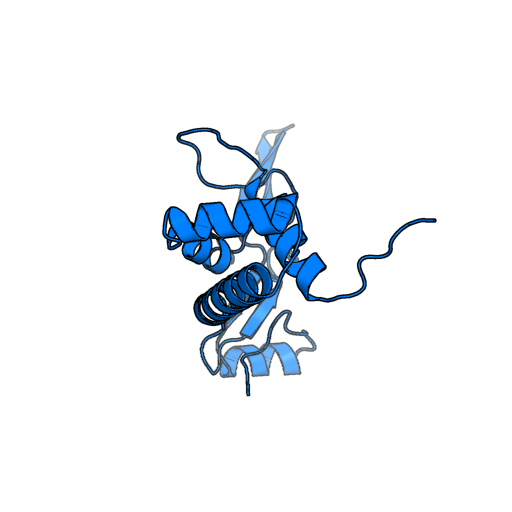O . ILE A 1 88 ? -11.736 1.502 -5.938 1.00 75.19 88 ILE A O 1
ATOM 709 N N . ALA A 1 89 ? -13.509 2.535 -5.067 1.00 72.88 89 ALA A N 1
ATOM 710 C CA . ALA A 1 89 ? -14.452 1.618 -5.701 1.00 72.88 89 ALA A CA 1
ATOM 711 C C . ALA A 1 89 ? -14.282 1.666 -7.232 1.00 72.88 89 ALA A C 1
ATOM 713 O O . ALA A 1 89 ? -14.363 2.741 -7.825 1.00 72.88 89 ALA A O 1
ATOM 714 N N . GLY A 1 90 ? -14.039 0.504 -7.843 1.00 74.06 90 GLY A N 1
ATOM 715 C CA . GLY A 1 90 ? -13.732 0.382 -9.270 1.00 74.06 90 GLY A CA 1
ATOM 716 C C . GLY A 1 90 ? -12.246 0.512 -9.627 1.00 74.06 90 GLY A C 1
ATOM 717 O O . GLY A 1 90 ? -11.921 0.400 -10.797 1.00 74.06 90 GLY A O 1
ATOM 718 N N . GLU A 1 91 ? -11.343 0.711 -8.665 1.00 85.56 91 GLU A N 1
ATOM 719 C CA . GLU A 1 91 ? -9.894 0.739 -8.897 1.00 85.56 91 GLU A CA 1
ATOM 720 C C . GLU A 1 91 ? -9.263 -0.623 -8.583 1.00 85.56 91 GLU A C 1
ATOM 722 O O . GLU A 1 91 ? -9.507 -1.212 -7.528 1.00 85.56 91 GLU A O 1
ATOM 727 N N . TYR A 1 92 ? -8.435 -1.117 -9.497 1.00 87.94 92 TYR A N 1
ATOM 728 C CA . TYR A 1 92 ? -7.722 -2.388 -9.413 1.00 87.94 92 TYR A CA 1
ATOM 729 C C . TYR A 1 92 ? -6.217 -2.149 -9.485 1.00 87.94 92 TYR A C 1
ATOM 731 O O . TYR A 1 92 ? -5.763 -1.217 -10.144 1.00 87.94 92 TYR A O 1
ATOM 739 N N . VAL A 1 93 ? -5.435 -3.023 -8.851 1.00 88.06 93 VAL A N 1
ATOM 740 C CA . VAL A 1 93 ? -3.968 -2.973 -8.916 1.00 88.06 93 VAL A CA 1
ATOM 741 C C . VAL A 1 93 ? -3.446 -4.200 -9.638 1.00 88.06 93 VAL A C 1
ATOM 743 O O . VAL A 1 93 ? -3.750 -5.323 -9.235 1.00 88.06 93 VAL A O 1
ATOM 746 N N . PHE A 1 94 ? -2.621 -3.992 -10.658 1.00 88.44 94 PHE A N 1
ATOM 747 C CA . PHE A 1 94 ? -1.890 -5.037 -11.376 1.00 88.44 94 PHE A CA 1
ATOM 748 C C . PHE A 1 94 ? -0.383 -4.809 -11.259 1.00 88.44 94 PHE A C 1
ATOM 750 O O . PHE A 1 94 ? 0.061 -3.696 -10.980 1.00 88.44 94 PHE A O 1
ATOM 757 N N . GLU A 1 95 ? 0.407 -5.852 -11.507 1.00 89.81 95 GLU A N 1
ATOM 758 C CA . GLU A 1 95 ? 1.832 -5.671 -11.795 1.00 89.81 95 GLU A CA 1
ATOM 759 C C . GLU A 1 95 ? 1.991 -4.798 -13.044 1.00 89.81 95 GLU A C 1
ATOM 761 O O . GLU A 1 95 ? 1.239 -4.928 -14.017 1.00 89.81 95 GLU A O 1
ATOM 766 N N . CYS A 1 96 ? 2.964 -3.891 -13.012 1.00 85.75 96 CYS A N 1
ATOM 767 C CA . CYS A 1 96 ? 3.319 -3.101 -14.177 1.00 85.75 96 CYS A CA 1
ATOM 768 C C . CYS A 1 96 ? 3.885 -4.027 -15.252 1.00 85.75 96 CYS A C 1
ATOM 770 O O . CYS A 1 96 ? 4.906 -4.685 -15.045 1.00 85.75 96 CYS A O 1
ATOM 772 N N . TRP A 1 97 ? 3.215 -4.058 -16.400 1.00 86.25 97 TRP A N 1
ATOM 773 C CA . TRP A 1 97 ? 3.551 -4.931 -17.519 1.00 86.25 97 TRP A CA 1
ATOM 774 C C . TRP A 1 97 ? 4.871 -4.545 -18.202 1.00 86.25 97 TRP A C 1
ATOM 776 O O . TRP A 1 97 ? 5.541 -5.415 -18.746 1.00 86.25 97 TRP A O 1
ATOM 786 N N . GLU A 1 98 ? 5.274 -3.270 -18.157 1.00 85.19 98 GLU A N 1
ATOM 787 C CA . GLU A 1 98 ? 6.525 -2.820 -18.783 1.00 85.19 98 GLU A CA 1
ATOM 788 C C . GLU A 1 98 ? 7.779 -3.235 -18.007 1.00 85.19 98 GLU A C 1
ATOM 790 O O . GLU A 1 98 ? 8.840 -3.422 -18.602 1.00 85.19 98 GLU A O 1
ATOM 795 N N . CYS A 1 99 ? 7.677 -3.375 -16.685 1.00 85.56 99 CYS A N 1
ATOM 796 C CA . CYS A 1 99 ? 8.811 -3.743 -15.833 1.00 85.56 99 CYS A CA 1
ATOM 797 C C . CYS A 1 99 ? 8.625 -5.075 -15.103 1.00 85.56 99 CYS A C 1
ATOM 799 O O . CYS A 1 99 ? 9.414 -5.380 -14.211 1.00 85.56 99 CYS A O 1
ATOM 801 N N . ASP A 1 100 ? 7.603 -5.859 -15.458 1.00 85.44 100 ASP A N 1
ATOM 802 C CA . ASP A 1 100 ? 7.259 -7.134 -14.814 1.00 85.44 100 ASP A CA 1
ATOM 803 C C . ASP A 1 100 ? 7.232 -7.031 -13.279 1.00 85.44 100 ASP A C 1
ATOM 805 O O . ASP A 1 100 ? 7.852 -7.828 -12.572 1.00 85.44 100 ASP A O 1
ATOM 809 N N . GLY A 1 101 ? 6.603 -5.981 -12.748 1.00 83.81 101 GLY A N 1
ATOM 810 C CA . GLY A 1 101 ? 6.514 -5.789 -11.299 1.00 83.81 101 GLY A CA 1
ATOM 811 C C . GLY A 1 101 ? 7.754 -5.193 -10.620 1.00 83.81 101 GLY A C 1
ATOM 812 O O . GLY A 1 101 ? 7.703 -4.889 -9.434 1.00 83.81 101 GLY A O 1
ATOM 813 N N . ARG A 1 102 ? 8.873 -5.002 -11.331 1.00 83.12 102 ARG A N 1
ATOM 814 C CA . ARG A 1 102 ? 10.168 -4.652 -10.708 1.00 83.12 102 ARG A CA 1
ATOM 815 C C . ARG A 1 102 ? 10.328 -3.181 -10.347 1.00 83.12 102 ARG A C 1
ATOM 817 O O . ARG A 1 102 ? 11.273 -2.828 -9.653 1.00 83.12 102 ARG A O 1
ATOM 824 N N . GLY A 1 103 ? 9.496 -2.310 -10.907 1.00 83.25 103 GLY A N 1
ATOM 825 C CA . GLY A 1 103 ? 9.597 -0.860 -10.734 1.00 83.25 103 GLY A CA 1
ATOM 826 C C . GLY A 1 103 ? 10.758 -0.203 -11.482 1.00 83.25 103 GLY A C 1
ATOM 827 O O . GLY A 1 103 ? 10.715 0.996 -11.712 1.00 83.25 103 GLY A O 1
ATOM 828 N N . ALA A 1 104 ? 11.746 -0.954 -11.963 1.00 85.56 104 ALA A N 1
ATOM 829 C CA . ALA A 1 104 ? 12.871 -0.424 -12.725 1.00 85.56 104 ALA A CA 1
ATOM 830 C C . ALA A 1 104 ? 13.092 -1.198 -14.028 1.00 85.56 104 ALA A C 1
ATOM 832 O O . ALA A 1 104 ? 12.804 -2.394 -14.120 1.00 85.56 104 ALA A O 1
ATOM 833 N N . ILE A 1 105 ? 13.643 -0.509 -15.024 1.00 84.81 105 ILE A N 1
ATOM 834 C CA . ILE A 1 105 ? 14.126 -1.095 -16.274 1.00 84.81 105 ILE A CA 1
ATOM 835 C C . ILE A 1 105 ? 15.638 -0.907 -16.381 1.00 84.81 105 ILE A C 1
ATOM 837 O O . ILE A 1 105 ? 16.204 0.078 -15.907 1.00 84.81 105 ILE A O 1
ATOM 841 N N . GLU A 1 106 ? 16.307 -1.878 -16.991 1.00 86.88 106 GLU A N 1
ATOM 842 C CA . GLU A 1 106 ? 17.743 -1.803 -17.234 1.00 86.88 106 GLU A CA 1
ATOM 843 C C . GLU A 1 106 ? 17.997 -1.105 -18.573 1.00 86.88 106 GLU A C 1
ATOM 845 O O . GLU A 1 106 ? 17.519 -1.550 -19.619 1.00 86.88 106 GLU A O 1
ATOM 850 N N . VAL A 1 107 ? 18.753 -0.009 -18.541 1.00 83.25 107 VAL A N 1
ATOM 851 C CA . VAL A 1 107 ? 19.135 0.760 -19.727 1.00 83.25 107 VAL A CA 1
ATOM 852 C C . VAL A 1 107 ? 20.649 0.740 -19.915 1.00 83.25 107 VAL A C 1
ATOM 854 O O . VAL A 1 107 ? 21.429 0.709 -18.961 1.00 83.25 107 VAL A O 1
ATOM 857 N N . ILE A 1 108 ? 21.078 0.755 -21.176 1.00 84.19 108 ILE A N 1
ATOM 858 C CA . ILE A 1 108 ? 22.495 0.798 -21.547 1.00 84.19 108 ILE A CA 1
ATOM 859 C C . ILE A 1 108 ? 22.917 2.267 -21.631 1.00 84.19 108 ILE A C 1
ATOM 861 O O . ILE A 1 108 ? 22.421 2.999 -22.488 1.00 84.19 108 ILE A O 1
ATOM 865 N N . VAL A 1 109 ? 23.838 2.690 -20.764 1.00 80.12 109 VAL A N 1
ATOM 866 C CA . VAL A 1 109 ? 24.291 4.093 -20.676 1.00 80.12 109 VAL A CA 1
ATOM 867 C C . VAL A 1 109 ? 25.583 4.323 -21.462 1.00 80.12 109 VAL A C 1
ATOM 869 O O . VAL A 1 109 ? 25.813 5.419 -21.973 1.00 80.12 109 VAL A O 1
ATOM 872 N N . ASP A 1 110 ? 26.409 3.283 -21.608 1.00 80.69 110 ASP A N 1
ATOM 873 C CA . ASP A 1 110 ? 27.651 3.301 -22.383 1.00 80.69 110 ASP A CA 1
ATOM 874 C C . ASP A 1 110 ? 28.112 1.883 -22.782 1.00 80.69 110 ASP A C 1
ATOM 876 O O . ASP A 1 110 ? 27.412 0.894 -22.576 1.00 80.69 110 ASP A O 1
ATOM 880 N N . GLU A 1 111 ? 29.302 1.789 -23.383 1.00 76.50 111 GLU A N 1
ATOM 881 C CA . GLU A 1 111 ? 29.904 0.567 -23.939 1.00 76.50 111 GLU A CA 1
ATOM 882 C C . GLU A 1 111 ? 30.084 -0.564 -22.903 1.00 76.50 111 GLU A C 1
ATOM 884 O O . GLU A 1 111 ? 30.261 -1.725 -23.286 1.00 76.50 111 GLU A O 1
ATOM 889 N N . HIS A 1 112 ? 30.032 -0.244 -21.604 1.00 62.75 112 HIS A N 1
ATOM 890 C CA . HIS A 1 112 ? 30.246 -1.185 -20.505 1.00 62.75 112 HIS A CA 1
ATOM 891 C C . HIS A 1 112 ? 29.308 -0.999 -19.293 1.00 62.75 112 HIS A C 1
ATOM 893 O O . HIS A 1 112 ? 29.405 -1.787 -18.348 1.00 62.75 112 HIS A O 1
ATOM 899 N N . GLY A 1 113 ? 28.418 -0.002 -19.295 1.00 72.94 113 GLY A N 1
ATOM 900 C CA . GLY A 1 113 ? 27.554 0.344 -18.164 1.00 72.94 113 GLY A CA 1
ATOM 901 C C . GLY A 1 113 ? 26.070 0.047 -18.392 1.00 72.94 113 GLY A C 1
ATOM 902 O O . GLY A 1 113 ? 25.449 0.600 -19.302 1.00 72.94 113 GLY A O 1
ATOM 903 N N . LEU A 1 114 ? 25.497 -0.779 -17.514 1.00 83.19 114 LEU A N 1
ATOM 904 C CA . LEU A 1 114 ? 24.051 -0.909 -17.322 1.00 83.19 114 LEU A CA 1
ATOM 905 C C . LEU A 1 114 ? 23.649 -0.024 -16.139 1.00 83.19 114 LEU A C 1
ATOM 907 O O . LEU A 1 114 ? 24.291 -0.084 -15.088 1.00 83.19 114 LEU A O 1
ATOM 911 N N . SER A 1 115 ? 22.605 0.786 -16.297 1.00 81.75 115 SER A N 1
ATOM 912 C CA . SER A 1 115 ? 21.959 1.471 -15.177 1.00 81.75 115 SER A CA 1
ATOM 913 C C . SER A 1 115 ? 20.520 1.019 -15.032 1.00 81.75 115 SER A C 1
ATOM 915 O O . SER A 1 115 ? 19.847 0.723 -16.015 1.00 81.75 115 SER A O 1
ATOM 917 N N . GLN A 1 116 ? 20.040 1.015 -13.795 1.00 86.56 116 GLN A N 1
ATOM 918 C CA . GLN A 1 116 ? 18.617 0.914 -13.521 1.00 86.56 116 GLN A CA 1
ATOM 919 C C . GLN A 1 116 ? 18.017 2.313 -13.553 1.00 86.56 116 GLN A C 1
ATOM 921 O O . GLN A 1 116 ? 18.492 3.211 -12.857 1.00 86.56 116 GLN A O 1
ATOM 926 N N . GLU A 1 117 ? 16.992 2.483 -14.374 1.00 85.12 117 GLU A N 1
ATOM 927 C CA . GLU A 1 117 ? 16.135 3.659 -14.353 1.00 85.12 117 GLU A CA 1
ATOM 928 C C . GLU A 1 117 ? 14.747 3.255 -13.869 1.00 85.12 117 GLU A C 1
ATOM 930 O O . GLU A 1 117 ? 14.282 2.141 -14.132 1.00 85.12 117 GLU A O 1
ATOM 935 N N . ASP A 1 118 ? 14.089 4.164 -13.153 1.00 86.44 118 ASP A N 1
ATOM 936 C CA . ASP A 1 118 ? 12.706 3.971 -12.733 1.00 86.44 118 ASP A CA 1
ATOM 937 C C . ASP A 1 118 ? 11.835 3.742 -13.981 1.00 86.44 118 ASP A C 1
ATOM 939 O O . ASP A 1 118 ? 11.914 4.482 -14.965 1.00 86.44 118 ASP A O 1
ATOM 943 N N . CYS A 1 119 ? 10.996 2.707 -13.953 1.00 84.81 119 CYS A N 1
ATOM 944 C CA . CYS A 1 119 ? 10.063 2.431 -15.037 1.00 84.81 119 CYS A CA 1
ATOM 945 C C . CYS A 1 119 ? 9.068 3.591 -15.142 1.00 84.81 119 CYS A C 1
ATOM 947 O O . CYS A 1 119 ? 8.373 3.905 -14.173 1.00 84.81 119 CYS A O 1
ATOM 949 N N . SER A 1 120 ? 8.988 4.225 -16.315 1.00 85.19 120 SER A N 1
ATOM 950 C CA . SER A 1 120 ? 8.150 5.410 -16.521 1.00 85.19 120 SER A CA 1
ATOM 951 C C . SER A 1 120 ? 6.654 5.124 -16.394 1.00 85.19 120 SER A C 1
ATOM 953 O O . SER A 1 120 ? 5.914 5.980 -15.921 1.00 85.19 120 SER A O 1
ATOM 955 N N . ASP A 1 121 ? 6.207 3.929 -16.780 1.00 83.19 121 ASP A N 1
ATOM 956 C CA . ASP A 1 121 ? 4.782 3.569 -16.835 1.00 83.19 121 ASP A CA 1
ATOM 957 C C . ASP A 1 121 ? 4.175 3.270 -15.457 1.00 83.19 121 ASP A C 1
ATOM 959 O O . ASP A 1 121 ? 2.977 3.442 -15.240 1.00 83.19 121 ASP A O 1
ATOM 963 N N . CYS A 1 122 ? 5.008 2.901 -14.479 1.00 82.69 122 CYS A N 1
ATOM 964 C CA . CYS A 1 122 ? 4.609 2.803 -13.071 1.00 82.69 122 CYS A CA 1
ATOM 965 C C . CYS A 1 122 ? 5.326 3.807 -12.164 1.00 82.69 122 CYS A C 1
ATOM 967 O O . CYS A 1 122 ? 5.252 3.680 -10.948 1.00 82.69 122 CYS A O 1
ATOM 969 N N . ASN A 1 123 ? 6.061 4.771 -12.726 1.00 83.50 123 ASN A N 1
ATOM 970 C CA . ASN A 1 123 ? 6.873 5.745 -11.988 1.00 83.50 123 ASN A CA 1
ATOM 971 C C . ASN A 1 123 ? 7.747 5.123 -10.881 1.00 83.50 123 ASN A C 1
ATOM 973 O O . ASN A 1 123 ? 7.825 5.658 -9.775 1.00 83.50 123 ASN A O 1
ATOM 977 N N . GLY A 1 124 ? 8.371 3.975 -11.149 1.00 81.88 124 GLY A N 1
ATOM 978 C CA . GLY A 1 124 ? 9.190 3.297 -10.141 1.00 81.88 124 GLY A CA 1
ATOM 979 C C . GLY A 1 124 ? 8.453 2.315 -9.219 1.00 81.88 124 GLY A C 1
ATOM 980 O O . GLY A 1 124 ? 9.110 1.581 -8.492 1.00 81.88 124 GLY A O 1
ATOM 981 N N . GLU A 1 125 ? 7.113 2.274 -9.214 1.00 79.81 125 GLU A N 1
ATOM 982 C CA . GLU A 1 125 ? 6.353 1.530 -8.189 1.00 79.81 125 GLU A CA 1
ATOM 983 C C . GLU A 1 125 ? 6.227 0.022 -8.450 1.00 79.81 125 GLU A C 1
ATOM 985 O O . GLU A 1 125 ? 5.884 -0.735 -7.547 1.00 79.81 125 GLU A O 1
ATOM 990 N N . GLY A 1 126 ? 6.435 -0.425 -9.688 1.00 83.12 126 GLY A N 1
ATOM 991 C CA . GLY A 1 126 ? 6.234 -1.822 -10.088 1.00 83.12 126 GLY A CA 1
ATOM 992 C C . GLY A 1 126 ? 4.765 -2.234 -10.204 1.00 83.12 126 GLY A C 1
ATOM 993 O O . GLY A 1 126 ? 4.468 -3.324 -10.678 1.00 83.12 126 GLY A O 1
ATOM 994 N N . VAL A 1 127 ? 3.819 -1.362 -9.860 1.00 85.06 127 VAL A N 1
ATOM 995 C CA . VAL A 1 127 ? 2.380 -1.633 -9.940 1.00 85.06 127 VAL A CA 1
ATOM 996 C C . VAL A 1 127 ? 1.646 -0.547 -10.714 1.00 85.06 127 VAL A C 1
ATOM 998 O O . VAL A 1 127 ? 2.119 0.582 -10.822 1.00 85.06 127 VAL A O 1
ATOM 1001 N N . GLN A 1 128 ? 0.481 -0.891 -11.254 1.00 86.94 128 GLN A N 1
ATOM 1002 C CA . GLN A 1 128 ? -0.409 0.042 -11.936 1.00 86.94 128 GLN A CA 1
ATOM 1003 C C . GLN A 1 128 ? -1.812 -0.015 -11.359 1.00 86.94 128 GLN A C 1
ATOM 1005 O O . GLN A 1 128 ? -2.368 -1.097 -11.161 1.00 86.94 128 GLN A O 1
ATOM 1010 N N . TYR A 1 129 ? -2.366 1.173 -11.141 1.00 88.25 129 TYR A N 1
ATOM 1011 C CA . TYR A 1 129 ? -3.745 1.386 -10.741 1.00 88.25 129 TYR A CA 1
ATOM 1012 C C . TYR A 1 129 ? -4.560 1.634 -12.002 1.00 88.25 129 TYR A C 1
ATOM 1014 O O . TYR A 1 129 ? -4.241 2.537 -12.775 1.00 88.25 129 TYR A O 1
ATOM 1022 N N . VAL A 1 130 ? -5.577 0.813 -12.216 1.00 87.69 130 VAL A N 1
ATOM 1023 C CA . VAL A 1 130 ? -6.453 0.887 -13.385 1.00 87.69 130 VAL A CA 1
ATOM 1024 C C . VAL A 1 130 ? -7.903 0.918 -12.932 1.00 87.69 130 VAL A C 1
ATOM 1026 O O . VAL A 1 130 ? -8.237 0.403 -11.863 1.00 87.69 130 VAL A O 1
ATOM 1029 N N . ASP A 1 131 ? -8.765 1.531 -13.731 1.00 89.94 131 ASP A N 1
ATOM 1030 C CA . ASP A 1 131 ? -10.202 1.512 -13.479 1.00 89.94 131 ASP A CA 1
ATOM 1031 C C . ASP A 1 131 ? -10.838 0.160 -13.848 1.00 89.94 131 ASP A C 1
ATOM 1033 O O . ASP A 1 131 ? -10.177 -0.773 -14.304 1.00 89.94 131 ASP A O 1
ATOM 1037 N N . GLU A 1 132 ? -12.141 0.037 -13.605 1.00 90.81 132 GLU A N 1
ATOM 1038 C CA . GLU A 1 132 ? -12.898 -1.198 -13.793 1.00 90.81 132 GLU A CA 1
ATOM 1039 C C . GLU A 1 132 ? -12.963 -1.636 -15.261 1.00 90.81 132 GLU A C 1
ATOM 1041 O O . GLU A 1 132 ? -12.968 -2.838 -15.531 1.00 90.81 132 GLU A O 1
ATOM 1046 N N . GLU A 1 133 ? -12.999 -0.688 -16.203 1.00 92.25 133 GLU A N 1
ATOM 1047 C CA . GLU A 1 133 ? -13.058 -0.991 -17.633 1.00 92.25 133 GLU A CA 1
ATOM 1048 C C . GLU A 1 133 ? -11.731 -1.604 -18.082 1.00 92.25 133 GLU A C 1
ATOM 1050 O O . GLU A 1 133 ? -11.709 -2.715 -18.617 1.00 92.25 133 GLU A O 1
ATOM 1055 N N . GLU A 1 134 ? -10.618 -0.948 -17.758 1.00 91.19 134 GLU A N 1
ATOM 1056 C CA . GLU A 1 134 ? -9.289 -1.457 -18.090 1.00 91.19 134 GLU A CA 1
ATOM 1057 C C . GLU A 1 134 ? -8.955 -2.748 -17.317 1.00 91.19 134 GLU A C 1
ATOM 1059 O O . GLU A 1 134 ? -8.359 -3.681 -17.866 1.00 91.19 134 GLU A O 1
ATOM 1064 N N . ALA A 1 135 ? -9.390 -2.866 -16.058 1.00 91.06 135 ALA A N 1
ATOM 1065 C CA . ALA A 1 135 ? -9.252 -4.100 -15.292 1.00 91.06 135 ALA A CA 1
ATOM 1066 C C . ALA A 1 135 ? -9.984 -5.269 -15.959 1.00 91.06 135 ALA A C 1
ATOM 1068 O O . ALA A 1 135 ? -9.440 -6.374 -16.014 1.00 91.06 135 ALA A O 1
ATOM 1069 N N . ALA A 1 136 ? -11.194 -5.044 -16.477 1.00 91.50 136 ALA A N 1
ATOM 1070 C CA . ALA A 1 136 ? -11.959 -6.074 -17.169 1.00 91.50 136 ALA A CA 1
ATOM 1071 C C . ALA A 1 136 ? -11.238 -6.552 -18.438 1.00 91.50 136 ALA A C 1
ATOM 1073 O O . ALA A 1 136 ? -11.158 -7.760 -18.663 1.00 91.50 136 ALA A O 1
ATOM 1074 N N . GLU A 1 137 ? -10.654 -5.637 -19.218 1.00 92.81 137 GLU A N 1
ATOM 1075 C CA . GLU A 1 137 ? -9.853 -5.991 -20.397 1.00 92.81 137 GLU A CA 1
ATOM 1076 C C . GLU A 1 137 ? -8.611 -6.813 -20.022 1.00 92.81 137 GLU A C 1
ATOM 1078 O O . GLU A 1 137 ? -8.327 -7.842 -20.641 1.00 92.81 137 GLU A O 1
ATOM 1083 N N . ARG A 1 138 ? -7.891 -6.416 -18.964 1.00 91.06 138 ARG A N 1
ATOM 1084 C CA . ARG A 1 138 ? -6.716 -7.156 -18.475 1.00 91.06 138 ARG A CA 1
ATOM 1085 C C . ARG A 1 138 ? -7.095 -8.550 -17.963 1.00 91.06 138 ARG A C 1
ATOM 1087 O O . ARG A 1 138 ? -6.397 -9.522 -18.253 1.00 91.06 138 ARG A O 1
ATOM 1094 N N . ILE A 1 139 ? -8.209 -8.671 -17.244 1.00 91.25 139 ILE A N 1
ATOM 1095 C CA . ILE A 1 139 ? -8.701 -9.955 -16.723 1.00 91.25 139 ILE A CA 1
ATOM 1096 C C . ILE A 1 139 ? -9.144 -10.883 -17.860 1.00 91.25 139 ILE A C 1
ATOM 1098 O O . ILE A 1 139 ? -8.801 -12.066 -17.834 1.00 91.25 139 ILE A O 1
ATOM 1102 N N . ASP A 1 140 ? -9.842 -10.369 -18.878 1.00 93.25 140 ASP A N 1
ATOM 1103 C CA . ASP A 1 140 ? -10.207 -11.149 -20.073 1.00 93.25 140 ASP A CA 1
ATOM 1104 C C . ASP A 1 140 ? -8.958 -11.616 -20.843 1.00 93.25 140 ASP A C 1
ATOM 1106 O O . ASP A 1 140 ? -8.887 -12.754 -21.311 1.00 93.25 140 ASP A O 1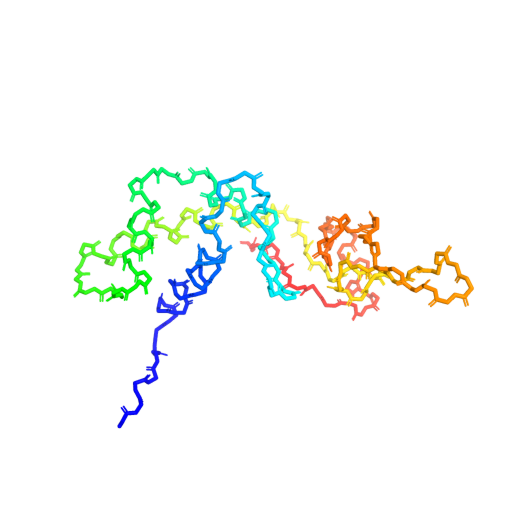
ATOM 1110 N N . GLY A 1 141 ? -7.912 -10.782 -20.856 1.00 89.12 141 GLY A N 1
ATOM 1111 C CA . GLY A 1 141 ? -6.577 -11.117 -21.356 1.00 89.12 141 GLY A CA 1
ATOM 1112 C C . GLY A 1 141 ? -5.794 -12.136 -20.514 1.00 89.12 141 GLY A C 1
ATOM 1113 O O . GLY A 1 141 ? -4.712 -12.554 -20.926 1.00 89.12 141 GLY A O 1
ATOM 1114 N N . GLY A 1 142 ? -6.322 -12.568 -19.363 1.00 90.31 142 GLY A N 1
ATOM 1115 C CA . GLY A 1 142 ? -5.725 -13.585 -18.493 1.00 90.31 142 GLY A CA 1
ATOM 1116 C C . GLY A 1 142 ? -4.814 -13.051 -17.383 1.00 90.31 142 GLY A C 1
ATOM 1117 O O . GLY A 1 142 ? -4.175 -13.850 -16.695 1.00 90.31 142 GLY A O 1
ATOM 1118 N N . TYR A 1 143 ? -4.751 -11.734 -17.177 1.00 87.50 143 TYR A N 1
ATOM 1119 C CA . TYR A 1 143 ? -3.990 -11.134 -16.082 1.00 87.50 143 TYR A CA 1
ATOM 1120 C C . TYR A 1 143 ? -4.775 -11.189 -14.769 1.00 87.50 143 TYR A C 1
ATOM 1122 O O . TYR A 1 143 ? -5.992 -11.020 -14.736 1.00 87.50 143 TYR A O 1
ATOM 1130 N N . THR A 1 144 ? -4.069 -11.421 -13.660 1.00 89.38 144 THR A N 1
ATOM 1131 C CA . THR A 1 144 ? -4.675 -11.464 -12.322 1.00 89.38 144 THR A CA 1
ATOM 1132 C C . THR A 1 144 ? -4.329 -10.185 -11.560 1.00 89.38 144 THR A C 1
ATOM 1134 O O . THR A 1 144 ? -3.144 -9.868 -11.456 1.00 89.38 144 THR A O 1
ATOM 1137 N N . PRO A 1 145 ? -5.317 -9.453 -11.017 1.00 88.00 145 PRO A N 1
ATOM 1138 C CA . PRO A 1 145 ? -5.036 -8.286 -10.193 1.00 88.00 145 PRO A CA 1
ATOM 1139 C C . PRO A 1 145 ? -4.341 -8.698 -8.890 1.00 88.00 145 PRO A C 1
ATOM 1141 O O . PRO A 1 145 ? -4.731 -9.670 -8.241 1.00 88.00 145 PRO A O 1
ATOM 1144 N N . LEU A 1 146 ? -3.342 -7.918 -8.479 1.00 84.31 146 LEU A N 1
ATOM 1145 C CA . LEU A 1 146 ? -2.712 -8.003 -7.161 1.00 84.31 146 LEU A CA 1
ATOM 1146 C C . LEU A 1 146 ? -3.682 -7.584 -6.056 1.00 84.31 146 LEU A C 1
ATOM 1148 O O . LEU A 1 146 ? -3.668 -8.138 -4.955 1.00 84.31 146 LEU A O 1
ATOM 1152 N N . ARG A 1 147 ? -4.519 -6.580 -6.342 1.00 82.44 147 ARG A N 1
ATOM 1153 C CA . ARG A 1 147 ? -5.556 -6.095 -5.432 1.00 82.44 147 ARG A CA 1
ATOM 1154 C C . ARG A 1 147 ? -6.812 -5.735 -6.213 1.00 82.44 147 ARG A C 1
ATOM 1156 O O . ARG A 1 147 ? -6.741 -5.127 -7.277 1.00 82.44 147 ARG A O 1
ATOM 1163 N N . THR A 1 148 ? -7.956 -6.089 -5.645 1.00 83.62 148 THR A N 1
ATOM 1164 C CA . THR A 1 148 ? -9.283 -5.714 -6.140 1.00 83.62 148 THR A CA 1
ATOM 1165 C C . THR A 1 148 ? -9.924 -4.721 -5.175 1.00 83.62 148 THR A C 1
ATOM 1167 O O . THR A 1 148 ? -9.625 -4.775 -3.974 1.00 83.62 148 THR A O 1
ATOM 1170 N N . PRO A 1 149 ? -10.820 -3.846 -5.652 1.00 78.06 149 PRO A N 1
ATOM 1171 C CA . PRO A 1 149 ? -11.568 -2.975 -4.764 1.00 78.06 149 PRO A CA 1
ATOM 1172 C C . PRO A 1 149 ? -12.465 -3.819 -3.851 1.00 78.06 149 PRO A C 1
ATOM 1174 O O . PRO A 1 149 ? -12.892 -4.922 -4.207 1.00 78.06 149 PRO A O 1
ATOM 1177 N N . SER A 1 150 ? -12.729 -3.314 -2.648 1.00 72.06 150 SER A N 1
ATOM 1178 C CA . SER A 1 150 ? -13.706 -3.937 -1.753 1.00 72.06 150 SER A CA 1
ATOM 1179 C C . SER A 1 150 ? -15.097 -3.866 -2.390 1.00 72.06 150 SER A C 1
ATOM 1181 O O . SER A 1 150 ? -15.476 -2.816 -2.910 1.00 72.06 150 SER A O 1
ATOM 1183 N N . ALA A 1 151 ? -15.825 -4.986 -2.361 1.00 57.62 151 ALA A N 1
ATOM 1184 C CA . ALA A 1 151 ? -17.185 -5.109 -2.894 1.00 57.62 151 ALA A CA 1
ATOM 1185 C C . ALA A 1 151 ? -18.230 -4.318 -2.091 1.00 57.62 151 ALA A C 1
ATOM 1187 O O . ALA A 1 151 ? -18.045 -4.164 -0.860 1.00 57.62 151 ALA A O 1
#

Sequence (151 aa):
MHNRPNSEHELFSRRIAVRAKGELAMGSVNKPDDEEGWSKQEAEWHDSLSIEEFVDLNMLSSYGVQDEEDAQKLKKLRESYEAATALIAGEYVFECWECDGRGAIEVIVDEHGLSQEDCSDCNGEGVQYVDEEEAAERIDGGYTPLRTPSA

pLDDT: mean 73.87, std 17.78, range [31.2, 93.25]

InterPro domains:
  IPR036410 Heat shock protein DnaJ, cysteine-rich domain superfamily [SSF57938] (91-129)

Radius of gyration: 18.55 Å; chains: 1; bounding box: 47×38×51 Å

Foldseek 3Di:
DDDDPDDVLLVVLQVVVVLVVQDPDPDDDSFHPDQQTDDPLQSVLLVPDDPVLNVLSNCCNVPNQDDPVNVVSSVVSVVSSCVSPADDAQKFKFFDPVPRLRQWDWDDPDPPDIDTDGDPQCRSNRMDIDGNVVVVVCVVVVGDTPDDHDD

Secondary structure (DSSP, 8-state):
------SHHHHHHHHHHHHHSS---TTS----SSSSPPPHHHHHHHHHS-HHHHHHHHHHHHH---SHHHHHHHHHHHH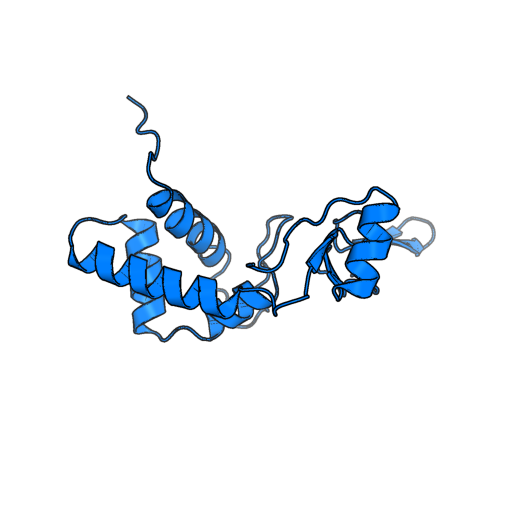HHHHHHPPPTT-EEEE-TTTTTSSEEEEE-SSS-EEEEE-TTTTTSSEEEE-HHHHHHHHHTT---SB----